Protein AF-A0A804JVA8-F1 (afdb_monomer_lite)

Radius of gyration: 33.49 Å; chains: 1; bounding box: 81×90×78 Å

InterPro domains:
  IPR008540 BES1/BZR1 plant transcription factor, N-terminal [PF05687] (72-141)
  IPR033264 BZR family [PTHR31506] (71-141)

Foldseek 3Di:
DDDDDDDDDPDPPDDPDDPPDPDDPPVVVVVVVVVVVVVVVVVVQPPPDLQRPDQFWDWDWDQDPVRDIDIDTHRDDPVVNVVSVVVVVVVVVVLVVVQVCCVVPVPFPAPPPDDSVRSVQSVCVVVQWHADPVGDIDGNDPPPDD

Structure (mmCIF, N/CA/C/O backbone):
data_AF-A0A804JVA8-F1
#
_entry.id   AF-A0A804JVA8-F1
#
loop_
_atom_site.group_PDB
_atom_site.id
_atom_site.type_symbol
_atom_site.label_atom_id
_atom_site.label_alt_id
_atom_site.label_comp_id
_atom_site.label_asym_id
_atom_site.label_entity_id
_atom_site.label_seq_id
_atom_site.pdbx_PDB_ins_code
_atom_site.Cartn_x
_atom_site.Cartn_y
_atom_site.Cartn_z
_atom_site.occupancy
_atom_site.B_iso_or_equiv
_atom_site.auth_seq_id
_atom_site.auth_comp_id
_atom_site.auth_asym_id
_atom_site.auth_atom_id
_atom_site.pdbx_PDB_model_num
ATOM 1 N N . MET A 1 1 ? 40.505 -78.220 45.699 1.00 37.50 1 MET A N 1
ATOM 2 C CA . MET A 1 1 ? 41.883 -77.873 45.295 1.00 37.50 1 MET A CA 1
ATOM 3 C C . MET A 1 1 ? 41.846 -77.535 43.813 1.00 37.50 1 MET A C 1
ATOM 5 O O . MET A 1 1 ? 41.301 -78.344 43.084 1.00 37.50 1 MET A O 1
ATOM 9 N N . LEU A 1 2 ? 42.292 -76.316 43.469 1.00 45.19 2 LEU A N 1
ATOM 10 C CA . LEU A 1 2 ? 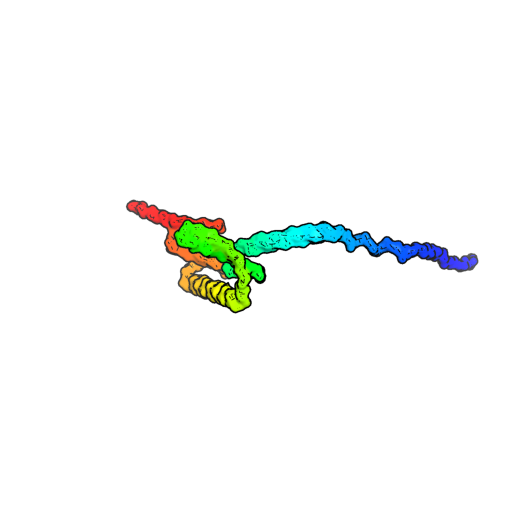42.931 -75.823 42.227 1.00 45.19 2 LEU A CA 1
ATOM 11 C C . LEU A 1 2 ? 42.554 -76.541 40.902 1.00 45.19 2 LEU A C 1
ATOM 13 O O . LEU A 1 2 ? 42.670 -77.752 40.805 1.00 45.19 2 LEU A O 1
ATOM 17 N N . LEU A 1 3 ? 42.149 -75.881 39.813 1.00 43.91 3 LEU A N 1
ATOM 18 C CA . LEU A 1 3 ? 42.927 -74.958 38.961 1.00 43.91 3 LEU A CA 1
ATOM 19 C C . LEU A 1 3 ? 41.949 -74.404 37.889 1.00 43.91 3 LEU A C 1
ATOM 21 O O . LEU A 1 3 ? 41.201 -75.171 37.296 1.00 43.91 3 LEU A O 1
ATOM 25 N N . SER A 1 4 ? 41.741 -73.093 37.742 1.00 45.62 4 SER A N 1
ATOM 26 C CA . SER A 1 4 ? 42.399 -72.210 36.755 1.00 45.62 4 SER A CA 1
ATOM 27 C C . SER A 1 4 ? 42.534 -72.762 35.322 1.00 45.62 4 SER A C 1
ATOM 29 O O . SER A 1 4 ? 43.405 -73.597 35.095 1.00 45.62 4 SER A O 1
ATOM 31 N N . CYS A 1 5 ? 41.777 -72.216 34.355 1.00 50.19 5 CYS A N 1
ATOM 32 C CA . CYS A 1 5 ? 42.255 -71.759 33.026 1.00 50.19 5 CYS A CA 1
ATOM 33 C C . CYS A 1 5 ? 41.097 -71.310 32.099 1.00 50.19 5 CYS A C 1
ATOM 35 O O . CYS A 1 5 ? 39.943 -71.606 32.401 1.00 50.19 5 CYS A O 1
ATOM 37 N N . PRO A 1 6 ? 41.363 -70.516 31.039 1.00 51.22 6 PRO A N 1
ATOM 38 C CA . PRO A 1 6 ? 40.629 -69.286 30.770 1.00 51.22 6 PRO A CA 1
ATOM 39 C C . PRO A 1 6 ? 39.804 -69.295 29.474 1.00 51.22 6 PRO A C 1
ATOM 41 O O . PRO A 1 6 ? 39.889 -70.181 28.629 1.00 51.22 6 PRO A O 1
ATOM 44 N N . GLN A 1 7 ? 39.017 -68.226 29.347 1.00 54.44 7 GLN A N 1
ATOM 45 C CA . GLN A 1 7 ? 38.284 -67.779 28.167 1.00 54.44 7 GLN A CA 1
ATOM 46 C C . GLN A 1 7 ? 39.089 -67.915 26.865 1.00 54.44 7 GLN A C 1
ATOM 48 O O . GLN A 1 7 ? 40.147 -67.311 26.719 1.00 54.44 7 GLN A O 1
ATOM 53 N N . PHE A 1 8 ? 38.507 -68.584 25.872 1.00 42.38 8 PHE A N 1
ATOM 54 C CA . PHE A 1 8 ? 38.792 -68.330 24.461 1.00 42.38 8 PHE A CA 1
ATOM 55 C C . PHE A 1 8 ? 37.463 -68.305 23.705 1.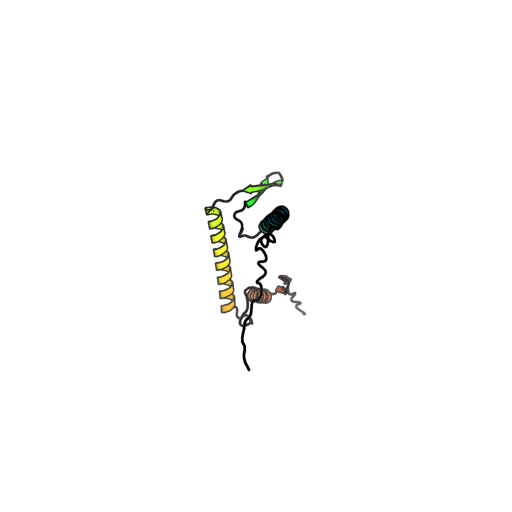00 42.38 8 PHE A C 1
ATOM 57 O O . PHE A 1 8 ? 36.989 -69.302 23.166 1.00 42.38 8 PHE A O 1
ATOM 64 N N . HIS A 1 9 ? 36.817 -67.138 23.715 1.00 43.88 9 HIS A N 1
ATOM 65 C CA . HIS A 1 9 ? 35.716 -66.865 22.803 1.00 43.88 9 HIS A CA 1
ATOM 66 C C . HIS A 1 9 ? 36.326 -66.722 21.406 1.00 43.88 9 HIS A C 1
ATOM 68 O O . HIS A 1 9 ? 37.027 -65.751 21.117 1.00 43.88 9 HIS A O 1
ATOM 74 N N . VAL A 1 10 ? 36.100 -67.716 20.549 1.00 47.56 10 VAL A N 1
ATOM 75 C CA . VAL A 1 10 ? 36.457 -67.641 19.133 1.00 47.56 10 VAL A CA 1
ATOM 76 C C . VAL A 1 10 ? 35.661 -66.489 18.523 1.00 47.56 10 VAL A C 1
ATOM 78 O O . VAL A 1 10 ? 34.447 -66.565 18.343 1.00 47.56 10 VAL A O 1
ATOM 81 N N . SER A 1 11 ? 36.365 -65.389 18.270 1.00 44.53 11 SER A N 1
ATOM 82 C CA . SER A 1 11 ? 35.872 -64.224 17.550 1.00 44.53 11 SER A CA 1
ATOM 83 C C . SER A 1 11 ? 35.587 -64.640 16.109 1.00 44.53 11 SER A C 1
ATOM 85 O O . SER A 1 11 ? 36.507 -64.887 15.326 1.00 44.53 11 SER A O 1
ATOM 87 N N . GLN A 1 12 ? 34.304 -64.764 15.759 1.00 51.69 12 GLN A N 1
ATOM 88 C CA . GLN A 1 12 ? 33.894 -64.837 14.363 1.00 51.69 12 GLN A CA 1
ATOM 89 C C . GLN A 1 12 ? 34.306 -63.523 13.692 1.00 51.69 12 GLN A C 1
ATOM 91 O O . GLN A 1 12 ? 33.675 -62.486 13.885 1.00 51.69 12 GLN A O 1
ATOM 96 N N . ARG A 1 13 ? 35.364 -63.567 12.875 1.00 50.84 13 ARG A N 1
ATOM 97 C CA . ARG A 1 13 ? 35.594 -62.563 11.835 1.00 50.84 13 ARG A CA 1
ATOM 98 C C . ARG A 1 13 ? 34.448 -62.667 10.833 1.00 50.84 13 ARG A C 1
ATOM 100 O O . ARG A 1 13 ? 34.546 -63.395 9.851 1.00 50.84 13 ARG A O 1
ATOM 107 N N . GLN A 1 14 ? 33.362 -61.947 11.082 1.00 51.31 14 GLN A N 1
ATOM 108 C CA . GLN A 1 14 ? 32.438 -61.597 10.016 1.00 51.31 14 GLN A CA 1
ATOM 109 C C . GLN A 1 14 ? 33.098 -60.489 9.197 1.00 51.31 14 GLN A C 1
ATOM 111 O O . GLN A 1 14 ? 33.485 -59.437 9.704 1.00 51.31 14 GLN A O 1
ATOM 116 N N . SER A 1 15 ? 33.316 -60.799 7.928 1.00 54.50 15 SER A N 1
ATOM 117 C CA . SER A 1 15 ? 33.805 -59.903 6.893 1.00 54.50 15 SER A CA 1
ATOM 118 C C . SER A 1 15 ? 32.997 -58.602 6.862 1.00 54.50 15 SER A C 1
ATOM 120 O O . SER A 1 15 ? 31.814 -58.609 6.531 1.00 54.50 15 SER A O 1
ATOM 122 N N . LEU A 1 16 ? 33.648 -57.479 7.167 1.00 52.72 16 LEU A N 1
ATOM 123 C CA . LEU A 1 16 ? 33.145 -56.140 6.866 1.00 52.72 16 LEU A CA 1
ATOM 124 C C . LEU A 1 16 ? 33.296 -55.879 5.365 1.00 52.72 16 LEU A C 1
ATOM 126 O O . LEU A 1 16 ? 34.264 -55.272 4.913 1.00 52.72 16 LEU A O 1
ATOM 130 N N . SER A 1 17 ? 32.334 -56.333 4.578 1.00 54.25 17 SER A N 1
ATOM 131 C CA . SER A 1 17 ? 32.092 -55.780 3.253 1.00 54.25 17 SER A CA 1
ATOM 132 C C . SER A 1 17 ? 30.590 -55.802 2.991 1.00 54.25 17 SER A C 1
ATOM 134 O O . SER A 1 17 ? 29.926 -56.803 3.228 1.00 54.25 17 SER A O 1
ATOM 136 N N . SER A 1 18 ? 30.067 -54.676 2.499 1.00 52.38 18 SER A N 1
ATOM 137 C CA . SER A 1 18 ? 28.676 -54.483 2.050 1.00 52.38 18 SER A CA 1
ATOM 138 C C . SER A 1 18 ? 27.663 -53.936 3.072 1.00 52.38 18 SER A C 1
ATOM 140 O O . SER A 1 18 ? 26.551 -54.434 3.211 1.00 52.38 18 SER A O 1
ATOM 142 N N . LEU A 1 19 ? 27.993 -52.822 3.732 1.00 51.47 19 LEU A N 1
ATOM 143 C CA . LEU A 1 19 ? 26.979 -51.900 4.272 1.00 51.47 19 LEU A CA 1
ATOM 144 C C . LEU A 1 19 ? 27.238 -50.471 3.780 1.00 51.47 19 LEU A C 1
ATOM 146 O O . LEU A 1 19 ? 27.439 -49.550 4.558 1.00 51.47 19 LEU A O 1
ATOM 150 N N . HIS A 1 20 ? 27.247 -50.283 2.462 1.00 45.88 20 HIS A N 1
ATOM 151 C CA . HIS A 1 20 ? 27.157 -48.957 1.850 1.00 45.88 20 HIS A CA 1
ATOM 152 C C . HIS A 1 20 ? 26.402 -49.050 0.525 1.00 45.88 20 HIS A C 1
ATOM 154 O O . HIS A 1 20 ? 27.002 -48.913 -0.532 1.00 45.88 20 HIS A O 1
ATOM 160 N N . ASP A 1 21 ? 25.086 -49.283 0.560 1.00 49.16 21 ASP A N 1
ATOM 161 C CA . ASP A 1 21 ? 24.261 -48.970 -0.618 1.00 49.16 21 ASP A CA 1
ATOM 162 C C . ASP A 1 21 ? 22.769 -48.749 -0.304 1.00 49.16 21 ASP A C 1
ATOM 164 O O . ASP A 1 21 ? 21.871 -49.243 -0.975 1.00 49.16 21 ASP A O 1
ATOM 168 N N . THR A 1 22 ? 22.466 -47.958 0.729 1.00 52.19 22 THR A N 1
ATOM 169 C CA . THR A 1 22 ? 21.091 -47.489 1.017 1.00 52.19 22 THR A CA 1
ATOM 170 C C . THR A 1 22 ? 20.885 -46.002 0.736 1.00 52.19 22 THR A C 1
ATOM 172 O O . THR A 1 22 ? 19.978 -45.376 1.279 1.00 52.19 22 THR A O 1
ATOM 175 N N . GLN A 1 23 ? 21.689 -45.405 -0.148 1.00 54.53 23 GLN A N 1
ATOM 176 C CA . GLN A 1 23 ? 21.526 -43.997 -0.529 1.00 54.53 23 GLN A CA 1
ATOM 177 C C . GLN A 1 23 ? 21.732 -43.754 -2.023 1.00 54.53 23 GLN A C 1
ATOM 179 O O . GLN A 1 23 ? 22.570 -42.961 -2.442 1.00 54.53 23 GLN A O 1
ATOM 184 N N . ARG A 1 24 ? 20.902 -44.369 -2.864 1.00 50.88 24 ARG A N 1
ATOM 185 C CA . ARG A 1 24 ? 20.638 -43.824 -4.201 1.00 50.88 24 ARG A CA 1
ATOM 186 C C . ARG A 1 24 ? 19.139 -43.807 -4.435 1.00 50.88 24 ARG A C 1
ATOM 188 O O . ARG A 1 24 ? 18.581 -44.734 -5.012 1.00 50.88 24 ARG A O 1
ATOM 195 N N . ARG A 1 25 ? 18.469 -42.717 -4.023 1.00 52.34 25 ARG A N 1
ATOM 196 C CA . ARG A 1 25 ? 17.187 -42.365 -4.658 1.00 52.34 25 ARG A CA 1
ATOM 197 C C . ARG A 1 25 ? 17.427 -42.431 -6.171 1.00 52.34 25 ARG A C 1
ATOM 199 O O . ARG A 1 25 ? 18.433 -41.873 -6.622 1.00 52.34 25 ARG A O 1
ATOM 206 N N . PRO A 1 26 ? 16.573 -43.108 -6.959 1.00 52.81 26 PRO A N 1
ATOM 207 C CA . PRO A 1 26 ? 16.799 -43.209 -8.390 1.00 52.81 26 PRO A CA 1
ATOM 208 C C . PRO A 1 26 ? 16.894 -41.786 -8.932 1.00 52.81 26 PRO A C 1
ATOM 210 O O . PRO A 1 26 ? 15.988 -40.983 -8.704 1.00 52.81 26 PRO A O 1
ATOM 213 N N . ARG A 1 27 ? 18.001 -41.455 -9.614 1.00 59.12 27 ARG A N 1
ATOM 214 C CA . ARG A 1 27 ? 18.278 -40.097 -10.127 1.00 59.12 27 ARG A CA 1
ATOM 215 C C . ARG A 1 27 ? 17.064 -39.505 -10.851 1.00 59.12 27 ARG A C 1
ATOM 217 O O . ARG A 1 27 ? 16.790 -38.319 -10.751 1.00 59.12 27 ARG A O 1
ATOM 224 N N . ARG A 1 28 ? 16.271 -40.362 -11.500 1.00 57.91 28 ARG A N 1
ATOM 225 C CA . ARG A 1 28 ? 15.010 -40.019 -12.164 1.00 57.91 28 ARG A CA 1
ATOM 226 C C . ARG A 1 28 ? 13.956 -39.408 -11.227 1.00 57.91 28 ARG A C 1
ATOM 228 O O . ARG A 1 28 ? 13.335 -38.426 -11.607 1.00 57.91 28 ARG A O 1
ATOM 235 N N . ALA A 1 29 ? 13.774 -39.935 -10.017 1.00 63.53 29 ALA A N 1
ATOM 236 C CA . ALA A 1 29 ? 12.840 -39.380 -9.036 1.00 63.53 29 ALA A CA 1
ATOM 237 C C . ALA A 1 29 ? 13.330 -38.037 -8.471 1.00 63.53 29 ALA A C 1
ATOM 239 O O . ALA A 1 29 ? 12.523 -37.144 -8.244 1.00 63.53 29 ALA A O 1
ATOM 240 N N . GLN A 1 30 ? 14.647 -37.862 -8.305 1.00 62.38 30 GLN A N 1
ATOM 241 C CA . GLN A 1 30 ? 15.222 -36.570 -7.908 1.00 62.38 30 GLN A CA 1
ATOM 242 C C . GLN A 1 30 ? 15.033 -35.508 -8.998 1.00 62.38 30 GLN A C 1
ATOM 244 O O . GLN A 1 30 ? 14.578 -34.413 -8.691 1.00 62.38 30 GLN A O 1
ATOM 249 N N . VAL A 1 31 ? 15.272 -35.857 -10.267 1.00 70.00 31 VAL A N 1
ATOM 250 C CA . VAL A 1 31 ? 15.070 -34.957 -11.418 1.00 70.00 31 VAL A CA 1
ATOM 251 C C . VAL A 1 31 ? 13.598 -34.575 -11.594 1.00 70.00 31 VAL A C 1
ATOM 253 O O . VAL A 1 31 ? 13.293 -33.438 -11.942 1.00 70.00 31 VAL A O 1
ATOM 256 N N . VAL A 1 32 ? 12.665 -35.504 -11.359 1.00 74.88 32 VAL A N 1
ATOM 257 C CA . VAL A 1 32 ? 11.221 -35.210 -11.409 1.00 74.88 32 VAL A CA 1
ATOM 258 C C . VAL A 1 32 ? 10.823 -34.248 -10.292 1.00 74.88 32 VAL A C 1
ATOM 260 O O . VAL A 1 32 ? 10.073 -33.307 -10.542 1.00 74.88 32 VAL A O 1
ATOM 263 N N . GLU A 1 33 ? 11.358 -34.434 -9.088 1.00 74.94 33 GLU A N 1
ATOM 264 C CA . GLU A 1 33 ? 11.030 -33.574 -7.952 1.00 74.94 33 GLU A CA 1
ATOM 265 C C . GLU A 1 33 ? 11.692 -32.194 -8.051 1.00 74.94 33 GLU A C 1
ATOM 267 O O . GLU A 1 33 ? 11.070 -31.186 -7.722 1.00 74.94 33 GLU A O 1
ATOM 272 N N . GLU A 1 34 ? 12.907 -32.111 -8.599 1.00 74.38 34 GLU A N 1
ATOM 273 C CA . GLU A 1 34 ? 13.523 -30.842 -8.999 1.00 74.38 34 GLU A CA 1
ATOM 274 C C . GLU A 1 34 ? 12.707 -30.130 -10.075 1.00 74.38 34 GLU A C 1
ATOM 276 O O . GLU A 1 34 ? 12.451 -28.935 -9.945 1.00 74.38 34 GLU A O 1
ATOM 281 N N . LYS A 1 35 ? 12.235 -30.847 -11.103 1.00 74.19 35 LYS A N 1
ATOM 282 C CA . LYS A 1 35 ? 11.367 -30.267 -12.137 1.00 74.19 35 LYS A CA 1
ATOM 283 C C . LYS A 1 35 ? 10.071 -29.720 -11.551 1.00 74.19 35 LYS A C 1
ATOM 285 O O . LYS A 1 35 ? 9.712 -28.597 -11.886 1.00 74.19 35 LYS A O 1
ATOM 290 N N . LYS A 1 36 ? 9.412 -30.457 -10.650 1.00 76.94 36 LYS A N 1
ATOM 291 C CA . LYS A 1 36 ? 8.203 -29.983 -9.959 1.00 76.94 36 LYS A CA 1
ATOM 292 C C . LYS A 1 36 ? 8.479 -28.754 -9.101 1.00 76.94 36 LYS A C 1
ATOM 294 O O . LYS A 1 36 ? 7.740 -27.784 -9.201 1.00 76.94 36 LYS A O 1
ATOM 299 N N . ARG A 1 37 ? 9.572 -28.743 -8.330 1.00 76.31 37 ARG A N 1
ATOM 300 C CA . ARG A 1 37 ? 9.999 -27.566 -7.549 1.00 76.31 37 ARG A CA 1
ATOM 301 C C . ARG A 1 37 ? 10.274 -26.360 -8.442 1.00 76.31 37 ARG A C 1
ATOM 303 O O . ARG A 1 37 ? 9.916 -25.242 -8.089 1.00 76.31 37 ARG A O 1
ATOM 310 N N . MET A 1 38 ? 10.884 -26.576 -9.604 1.00 67.56 38 MET A N 1
ATOM 311 C CA . MET A 1 38 ? 11.200 -25.524 -10.569 1.00 67.56 38 MET A CA 1
ATOM 312 C C . MET A 1 38 ? 9.938 -24.997 -11.273 1.00 67.56 38 MET A C 1
ATOM 314 O O . MET A 1 38 ? 9.792 -23.790 -11.470 1.00 67.56 38 MET A O 1
ATOM 318 N N . GLU A 1 39 ? 8.992 -25.879 -11.597 1.00 73.25 39 GLU A N 1
ATOM 319 C CA . GLU A 1 39 ? 7.679 -25.537 -12.151 1.00 73.25 39 GLU A CA 1
ATOM 320 C C . GLU A 1 39 ? 6.809 -24.787 -11.132 1.00 73.25 39 GLU A C 1
ATOM 322 O O . GLU A 1 39 ? 6.222 -23.751 -11.448 1.00 73.25 39 GLU A O 1
ATOM 327 N N . GLU A 1 40 ? 6.782 -25.243 -9.882 1.00 69.06 40 GLU A N 1
ATOM 328 C CA . GLU A 1 40 ? 6.086 -24.590 -8.776 1.00 69.06 40 GLU A CA 1
ATOM 329 C C . GLU A 1 40 ? 6.710 -23.227 -8.445 1.00 69.06 40 GLU A C 1
ATOM 331 O O . GLU A 1 40 ? 5.989 -22.237 -8.318 1.00 69.06 40 GLU A O 1
ATOM 336 N N . ALA A 1 41 ? 8.042 -23.117 -8.438 1.00 62.72 41 ALA A N 1
ATOM 337 C CA . ALA A 1 41 ? 8.746 -21.842 -8.312 1.00 62.72 41 ALA A CA 1
ATOM 338 C C . ALA A 1 41 ? 8.399 -20.875 -9.458 1.00 62.72 41 ALA A C 1
ATOM 340 O O . ALA A 1 41 ? 8.181 -19.685 -9.216 1.00 62.72 41 ALA A O 1
ATOM 341 N N . MET A 1 42 ? 8.269 -21.369 -10.697 1.00 62.00 42 MET A N 1
ATOM 342 C CA . MET A 1 42 ? 7.791 -20.566 -11.830 1.00 62.00 42 MET A CA 1
ATOM 343 C C . MET A 1 42 ? 6.322 -20.137 -11.678 1.00 62.00 42 MET A C 1
ATOM 345 O O . MET A 1 42 ? 5.973 -19.017 -12.061 1.00 62.00 42 MET A O 1
ATOM 349 N N . ARG A 1 43 ? 5.453 -20.971 -11.091 1.00 61.12 43 ARG A N 1
ATOM 350 C CA . ARG A 1 43 ? 4.060 -20.597 -10.769 1.00 61.12 43 ARG A CA 1
ATOM 351 C C . ARG A 1 43 ? 4.000 -19.549 -9.656 1.00 61.12 43 ARG A C 1
ATOM 353 O O . ARG A 1 43 ? 3.247 -18.586 -9.781 1.00 61.12 43 ARG A O 1
ATOM 360 N N . VAL A 1 44 ? 4.827 -19.667 -8.618 1.00 57.12 44 VAL A N 1
ATOM 361 C CA . VAL A 1 44 ? 4.939 -18.672 -7.535 1.00 57.12 44 VAL A CA 1
ATOM 362 C C . VAL A 1 44 ? 5.511 -17.346 -8.054 1.00 57.12 44 VAL A C 1
ATOM 364 O O . VAL A 1 44 ? 5.028 -16.283 -7.669 1.00 57.12 44 VAL A O 1
ATOM 367 N N . ALA A 1 45 ? 6.457 -17.380 -8.998 1.00 55.19 45 ALA A N 1
ATOM 368 C CA . ALA A 1 45 ? 7.010 -16.190 -9.653 1.00 55.19 45 ALA A CA 1
ATOM 369 C C . ALA A 1 45 ? 5.991 -15.417 -10.517 1.00 55.19 45 ALA A C 1
ATOM 371 O O . ALA A 1 45 ? 6.182 -14.225 -10.764 1.00 55.19 45 ALA A O 1
ATOM 372 N N . LYS A 1 46 ? 4.890 -16.054 -10.946 1.00 55.44 46 LYS A N 1
ATOM 373 C CA . LYS A 1 46 ? 3.764 -15.379 -11.619 1.00 55.44 46 LYS A CA 1
ATOM 374 C C . LYS A 1 46 ? 2.905 -14.528 -10.672 1.00 55.44 46 LYS A C 1
ATOM 376 O O . LYS A 1 46 ? 2.012 -13.835 -11.160 1.00 55.44 46 LYS A O 1
ATOM 381 N N . LYS A 1 47 ? 3.148 -14.525 -9.350 1.00 50.47 47 LYS A N 1
ATOM 382 C CA . LYS A 1 47 ? 2.427 -13.641 -8.419 1.00 50.47 47 LYS A CA 1
ATOM 383 C C . LYS A 1 47 ? 2.742 -12.174 -8.731 1.00 50.47 47 LYS A C 1
ATOM 385 O O . LYS A 1 47 ? 3.877 -11.712 -8.634 1.00 50.47 47 LYS A O 1
ATOM 390 N N . SER A 1 48 ? 1.700 -11.440 -9.103 1.00 47.94 48 SER A N 1
ATOM 391 C CA . SER A 1 48 ? 1.677 -10.007 -9.388 1.00 47.94 48 SER A CA 1
ATOM 392 C C . SER A 1 48 ? 1.887 -9.181 -8.114 1.00 47.94 48 SER A C 1
ATOM 394 O O . SER A 1 48 ? 0.962 -8.570 -7.590 1.00 47.94 48 SER A O 1
ATOM 396 N N . GLY A 1 49 ? 3.115 -9.184 -7.599 1.00 53.38 49 GLY A N 1
ATOM 397 C CA . GLY A 1 49 ? 3.586 -8.268 -6.566 1.00 53.38 49 GLY A CA 1
ATOM 398 C C . GLY A 1 49 ? 4.433 -7.146 -7.169 1.00 53.38 49 GLY A C 1
ATOM 399 O O . GLY A 1 49 ? 5.128 -7.342 -8.168 1.00 53.38 49 GLY A O 1
ATOM 400 N N . CYS A 1 50 ? 4.414 -5.961 -6.554 1.00 55.00 50 CYS A N 1
ATOM 401 C CA . CYS A 1 50 ? 5.306 -4.853 -6.924 1.00 55.00 50 CYS A CA 1
ATOM 402 C C . CYS A 1 50 ? 6.79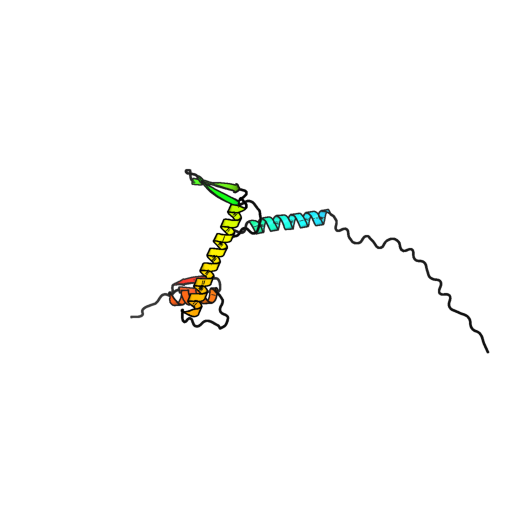8 -5.210 -6.763 1.00 55.00 50 CYS A C 1
ATOM 404 O O . CYS A 1 50 ? 7.641 -4.660 -7.472 1.00 55.00 50 CYS A O 1
ATOM 406 N N . ILE A 1 51 ? 7.114 -6.179 -5.897 1.00 56.50 51 ILE A N 1
ATOM 407 C CA . ILE A 1 51 ? 8.441 -6.779 -5.750 1.00 56.50 51 ILE A CA 1
ATOM 408 C C . ILE A 1 51 ? 8.428 -8.135 -6.445 1.00 56.50 51 ILE A C 1
ATOM 410 O O . I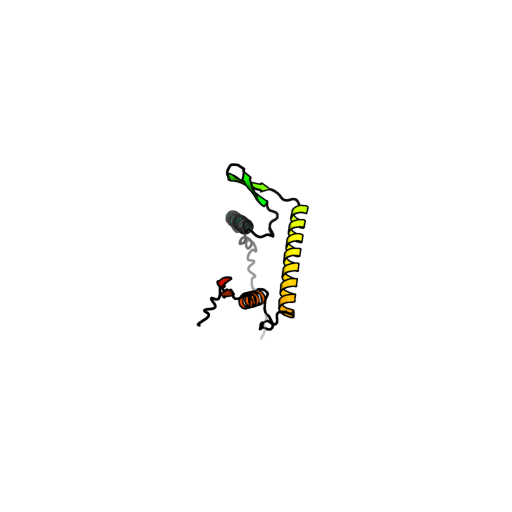LE A 1 51 ? 7.793 -9.074 -5.966 1.00 56.50 51 ILE A O 1
ATOM 414 N N . LYS A 1 52 ? 9.163 -8.260 -7.549 1.00 61.66 52 LYS A N 1
ATOM 415 C CA . LYS A 1 52 ? 9.481 -9.580 -8.100 1.00 61.66 52 LYS A CA 1
ATOM 416 C C . LYS A 1 52 ? 10.683 -10.112 -7.331 1.00 61.66 52 LYS A C 1
ATOM 418 O O . LYS A 1 52 ? 11.776 -9.571 -7.466 1.00 61.66 52 LYS A O 1
ATOM 423 N N . THR A 1 53 ? 10.457 -11.111 -6.484 1.00 54.41 53 THR A N 1
ATOM 424 C CA . THR A 1 53 ? 11.502 -11.776 -5.685 1.00 54.41 53 THR A CA 1
ATOM 425 C C . THR A 1 53 ? 12.477 -12.551 -6.563 1.00 54.41 53 THR A C 1
ATOM 427 O O . THR A 1 53 ? 13.640 -12.714 -6.213 1.00 54.41 53 THR A O 1
ATOM 430 N N . THR A 1 54 ? 12.023 -12.985 -7.736 1.00 58.12 54 THR A N 1
ATOM 431 C CA . THR A 1 54 ? 12.836 -13.693 -8.713 1.00 58.12 54 THR A CA 1
ATOM 432 C C . THR A 1 54 ? 13.547 -12.733 -9.663 1.00 58.12 54 THR A C 1
ATOM 434 O O . THR A 1 54 ? 12.977 -11.797 -10.239 1.00 58.12 54 THR A O 1
ATOM 437 N N . THR A 1 55 ? 14.814 -13.041 -9.930 1.00 66.69 55 THR A N 1
ATOM 438 C CA . THR A 1 55 ? 15.648 -12.457 -10.992 1.00 66.69 55 THR A CA 1
ATOM 439 C C . THR A 1 55 ? 15.130 -12.776 -12.403 1.00 66.69 55 THR A C 1
ATOM 441 O O . THR A 1 55 ? 15.846 -12.599 -13.378 1.00 66.69 55 THR A O 1
ATOM 444 N N . GLY A 1 56 ? 13.882 -13.227 -12.536 1.00 73.50 56 GLY A N 1
ATOM 445 C CA . GLY A 1 56 ? 13.261 -13.606 -13.794 1.00 73.50 56 GLY A CA 1
ATOM 446 C C . GLY A 1 56 ? 12.851 -12.413 -14.661 1.00 73.50 56 GLY A C 1
ATOM 447 O O . GLY A 1 56 ? 12.941 -11.248 -14.232 1.00 73.50 56 GLY A O 1
ATOM 448 N N . PRO A 1 57 ? 12.392 -12.702 -15.887 1.00 80.12 57 PRO A N 1
ATOM 449 C CA . PRO A 1 57 ? 11.946 -11.692 -16.825 1.00 80.12 57 PRO A CA 1
ATOM 450 C C . PRO A 1 57 ? 10.659 -11.015 -16.340 1.00 80.12 57 PRO A C 1
ATOM 452 O O . PRO A 1 57 ? 9.838 -11.572 -15.609 1.00 80.12 57 PRO A O 1
ATOM 455 N N . TRP A 1 58 ? 10.477 -9.758 -16.729 1.00 80.62 58 TRP A N 1
ATOM 456 C CA . TRP A 1 58 ? 9.243 -9.027 -16.524 1.00 80.62 58 TRP A CA 1
ATOM 457 C C . TRP A 1 58 ? 8.321 -9.172 -17.724 1.00 80.62 58 TRP A C 1
ATOM 459 O O . TRP A 1 58 ? 8.642 -8.702 -18.812 1.00 80.62 58 TRP A O 1
ATOM 469 N N . THR A 1 59 ? 7.129 -9.707 -17.481 1.00 82.62 59 THR A N 1
ATOM 470 C CA . THR A 1 59 ? 6.028 -9.652 -18.438 1.00 82.62 59 THR A CA 1
ATOM 471 C C . THR A 1 59 ? 5.534 -8.218 -18.592 1.00 82.62 59 THR A C 1
ATOM 473 O O . THR A 1 59 ? 5.128 -7.574 -17.622 1.00 82.62 59 THR A O 1
ATOM 476 N N . VAL A 1 60 ? 5.581 -7.711 -19.818 1.00 83.00 60 VAL A N 1
ATOM 477 C CA . VAL A 1 60 ? 5.100 -6.387 -20.208 1.00 83.00 60 VAL A CA 1
ATOM 478 C C . VAL A 1 60 ? 3.939 -6.564 -21.171 1.00 83.00 60 VAL A C 1
ATOM 480 O O . VAL A 1 60 ? 4.045 -7.276 -22.167 1.00 83.00 60 VAL A O 1
ATOM 483 N N . ARG A 1 61 ? 2.828 -5.889 -20.881 1.00 85.62 61 ARG A N 1
ATOM 484 C CA . ARG A 1 61 ? 1.651 -5.839 -21.751 1.00 85.62 61 ARG A CA 1
ATOM 485 C C . ARG A 1 61 ? 1.605 -4.469 -22.411 1.00 85.62 61 ARG A C 1
ATOM 487 O O . ARG A 1 61 ? 1.596 -3.451 -21.723 1.00 85.62 61 ARG A O 1
ATOM 494 N N . ARG A 1 62 ? 1.604 -4.435 -23.741 1.00 83.38 62 ARG A N 1
ATOM 495 C CA . ARG A 1 62 ? 1.445 -3.208 -24.533 1.00 83.38 62 ARG A CA 1
ATOM 496 C C . ARG A 1 62 ? 0.162 -3.331 -25.343 1.00 83.38 62 ARG A C 1
ATOM 498 O O . ARG A 1 62 ? 0.000 -4.287 -26.100 1.00 83.38 62 ARG A O 1
ATOM 505 N N . ARG A 1 63 ? -0.749 -2.374 -25.184 1.00 86.81 63 ARG A N 1
ATOM 506 C CA . ARG A 1 63 ? -1.957 -2.280 -26.009 1.00 86.81 63 ARG A CA 1
ATOM 507 C C . ARG A 1 63 ? -1.616 -1.526 -27.293 1.00 86.81 63 ARG A C 1
ATOM 509 O O . ARG A 1 63 ? -1.039 -0.443 -27.217 1.00 86.81 63 ARG A O 1
ATOM 516 N N . ARG A 1 64 ? -1.911 -2.115 -28.453 1.00 83.88 64 ARG A N 1
ATOM 517 C CA . ARG A 1 64 ? -1.779 -1.447 -29.757 1.00 83.88 64 ARG A CA 1
ATOM 518 C C . ARG A 1 64 ? -3.001 -0.574 -30.045 1.00 83.88 64 ARG A C 1
ATOM 520 O O . ARG A 1 64 ? -4.023 -0.696 -29.371 1.00 83.88 64 ARG A O 1
ATOM 527 N N . ARG A 1 65 ? -2.876 0.290 -31.057 1.00 84.88 65 ARG A N 1
ATOM 528 C CA . ARG A 1 65 ? -3.954 1.168 -31.540 1.00 84.88 65 ARG A CA 1
ATOM 529 C C . ARG A 1 65 ? -5.195 0.368 -31.957 1.00 84.88 65 ARG A C 1
ATOM 531 O O . ARG A 1 65 ? -6.298 0.765 -31.618 1.00 84.88 65 ARG A O 1
ATOM 538 N N . ASP A 1 66 ? -4.989 -0.815 -32.531 1.00 85.62 66 ASP A N 1
ATOM 539 C CA . ASP A 1 66 ? -6.046 -1.727 -33.004 1.00 85.62 66 ASP A CA 1
ATOM 540 C C . ASP A 1 66 ? -6.728 -2.520 -31.867 1.00 85.62 66 ASP A C 1
ATOM 542 O O . ASP A 1 66 ? -7.411 -3.511 -32.097 1.00 85.62 66 ASP A O 1
ATOM 546 N N . GLY A 1 67 ? -6.481 -2.161 -30.602 1.00 85.81 67 GLY A N 1
ATOM 547 C CA . GLY A 1 67 ? -7.061 -2.824 -29.430 1.00 85.81 67 GLY A CA 1
ATOM 548 C C . GLY A 1 67 ? -6.374 -4.129 -29.013 1.00 85.81 67 GLY A C 1
ATOM 549 O O . GLY A 1 67 ? -6.492 -4.517 -27.848 1.00 85.81 67 GLY A O 1
ATOM 550 N N . VAL A 1 68 ? -5.588 -4.757 -29.894 1.00 89.31 68 VAL A N 1
ATOM 551 C CA . VAL A 1 68 ? -4.836 -5.990 -29.608 1.00 89.31 68 VAL A CA 1
ATOM 552 C C . VAL A 1 68 ? -3.762 -5.748 -28.539 1.00 89.31 68 VAL A C 1
ATOM 554 O O . VAL A 1 68 ? -2.910 -4.860 -28.660 1.00 89.31 68 VAL A O 1
ATOM 557 N N . VAL A 1 69 ? -3.773 -6.561 -27.479 1.00 88.88 69 VAL A N 1
ATOM 558 C CA . VAL A 1 69 ? -2.770 -6.522 -26.405 1.00 88.88 69 VAL A CA 1
ATOM 559 C C . VAL A 1 69 ? -1.658 -7.520 -26.712 1.00 88.88 69 VAL A C 1
ATOM 561 O O . VAL A 1 69 ? -1.882 -8.727 -26.687 1.00 88.88 69 VAL A O 1
ATOM 564 N N . LYS A 1 70 ? -0.439 -7.025 -26.953 1.00 88.25 70 LYS A N 1
ATOM 565 C CA . LYS A 1 70 ? 0.754 -7.869 -27.085 1.00 88.25 70 LYS A CA 1
ATOM 566 C C . LYS A 1 70 ? 1.432 -8.013 -25.725 1.00 88.25 70 LYS A C 1
ATOM 568 O O . LYS A 1 70 ? 1.758 -7.013 -25.078 1.00 88.25 70 LYS A O 1
ATOM 573 N N . THR A 1 71 ? 1.665 -9.255 -25.321 1.00 88.56 71 THR A N 1
ATOM 574 C CA . THR A 1 71 ? 2.417 -9.605 -24.113 1.00 88.56 71 THR A CA 1
ATOM 575 C C . THR A 1 71 ? 3.822 -10.045 -24.516 1.00 88.56 71 THR A C 1
ATOM 577 O O . THR A 1 71 ? 3.971 -10.869 -25.414 1.00 88.56 71 THR A O 1
ATOM 580 N N . SER A 1 72 ? 4.850 -9.475 -23.890 1.00 85.06 72 SER A N 1
ATOM 581 C CA . SER A 1 72 ? 6.256 -9.818 -24.130 1.00 85.06 72 SER A CA 1
ATOM 582 C C . SER A 1 72 ? 7.026 -9.888 -22.821 1.00 85.06 72 SER A C 1
ATOM 584 O O . SER A 1 72 ? 6.843 -9.023 -21.961 1.00 85.06 72 SER A O 1
ATOM 586 N N . ASP A 1 73 ? 7.942 -10.840 -22.711 1.00 85.69 73 ASP A N 1
ATOM 587 C CA . ASP A 1 73 ? 8.851 -10.945 -21.576 1.00 85.69 73 ASP A CA 1
ATOM 588 C C . ASP A 1 73 ? 10.147 -10.177 -21.856 1.00 85.69 73 ASP A C 1
ATOM 590 O O . ASP A 1 73 ? 10.748 -10.311 -22.922 1.00 85.69 73 ASP A O 1
ATOM 594 N N . ARG A 1 74 ? 10.570 -9.338 -20.903 1.00 84.62 74 ARG A N 1
ATOM 595 C CA . ARG A 1 74 ? 11.826 -8.575 -20.978 1.00 84.62 74 ARG A CA 1
ATOM 596 C C . ARG A 1 74 ? 12.712 -8.850 -19.779 1.00 84.62 74 ARG A C 1
ATOM 598 O O . ARG A 1 74 ? 12.210 -8.975 -18.668 1.00 84.62 74 ARG A O 1
ATOM 605 N N . TRP A 1 75 ? 14.023 -8.827 -19.959 1.00 84.19 75 TRP A N 1
ATOM 606 C CA . TRP A 1 75 ? 14.969 -8.907 -18.848 1.00 84.19 75 TRP A CA 1
ATOM 607 C C . TRP A 1 75 ? 15.264 -7.499 -18.307 1.00 84.19 75 TRP A C 1
ATOM 609 O O . TRP A 1 75 ? 15.785 -6.667 -19.047 1.00 84.19 75 TRP A O 1
ATOM 619 N N . PRO A 1 76 ? 14.888 -7.179 -17.055 1.00 84.62 76 PRO A N 1
ATOM 620 C CA . PRO A 1 76 ? 15.155 -5.873 -16.458 1.00 84.62 76 PRO A CA 1
ATOM 621 C C . PRO A 1 76 ? 16.624 -5.729 -16.087 1.00 84.62 76 PRO A C 1
ATOM 623 O O . PRO A 1 76 ? 17.233 -6.666 -15.562 1.00 84.62 76 PRO A O 1
ATOM 626 N N . THR A 1 77 ? 17.147 -4.521 -16.261 1.00 87.88 77 THR A N 1
ATOM 627 C CA . THR A 1 77 ? 18.506 -4.171 -15.838 1.00 87.88 77 THR A CA 1
ATOM 628 C C . THR A 1 77 ? 18.630 -4.133 -14.304 1.00 87.88 77 THR A C 1
ATOM 630 O O . THR A 1 77 ? 17.631 -3.917 -13.603 1.00 87.88 77 THR A O 1
ATOM 633 N N . PRO A 1 78 ? 19.846 -4.280 -13.740 1.00 86.38 78 PRO A N 1
ATOM 634 C CA . PRO A 1 78 ? 20.070 -4.144 -12.297 1.00 86.38 78 PRO A CA 1
ATOM 635 C C . PRO A 1 78 ? 19.587 -2.798 -11.735 1.00 86.38 78 PRO A C 1
ATOM 637 O O . PRO A 1 78 ? 18.943 -2.758 -10.687 1.00 86.38 78 PRO A O 1
ATOM 640 N N . ARG A 1 79 ? 19.803 -1.702 -12.476 1.00 89.81 79 ARG A N 1
ATOM 641 C CA . ARG A 1 79 ? 19.353 -0.354 -12.094 1.00 89.81 79 ARG A CA 1
ATOM 642 C C . ARG A 1 79 ? 17.829 -0.243 -12.019 1.00 89.81 79 ARG A C 1
ATOM 644 O O . ARG A 1 79 ? 17.304 0.363 -11.091 1.00 89.81 79 ARG A O 1
ATOM 651 N N . GLU A 1 80 ? 17.098 -0.8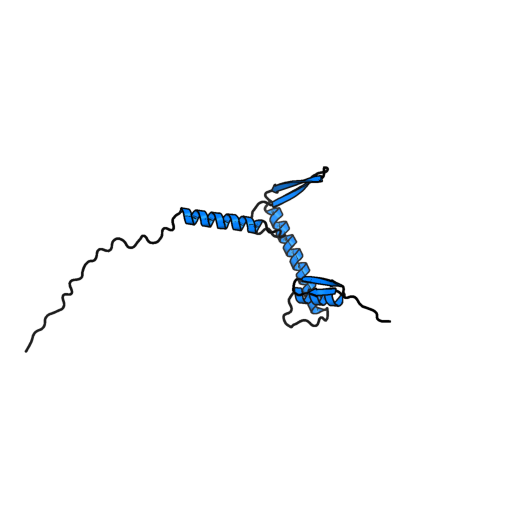39 -12.962 1.00 88.94 80 GLU A N 1
ATOM 652 C CA . GLU A 1 80 ? 15.627 -0.853 -12.927 1.00 88.94 80 GLU A CA 1
ATOM 653 C C . GLU A 1 80 ? 15.079 -1.634 -11.730 1.00 88.94 80 GLU A C 1
ATOM 655 O O . GLU A 1 80 ? 14.076 -1.233 -11.134 1.00 88.94 80 GLU A O 1
ATOM 660 N N . ARG A 1 81 ? 15.738 -2.738 -11.357 1.00 86.00 81 ARG A N 1
ATOM 661 C CA . ARG A 1 81 ? 15.375 -3.515 -10.164 1.00 86.00 81 ARG A CA 1
ATOM 662 C C . ARG A 1 81 ? 15.606 -2.708 -8.895 1.00 86.00 81 ARG A C 1
ATOM 664 O O . ARG A 1 81 ? 14.709 -2.653 -8.055 1.00 86.00 81 ARG A O 1
ATOM 671 N N . GLU A 1 82 ? 16.757 -2.048 -8.794 1.00 89.81 82 GLU A N 1
ATOM 672 C CA . GLU A 1 82 ? 17.083 -1.202 -7.648 1.00 89.81 82 GLU A CA 1
ATOM 673 C C . GLU A 1 82 ? 16.091 -0.044 -7.503 1.00 89.81 82 GLU A C 1
ATOM 675 O O . GLU A 1 82 ? 15.531 0.169 -6.431 1.00 89.81 82 GLU A O 1
ATOM 680 N N . ASN A 1 83 ? 15.760 0.633 -8.604 1.00 90.81 83 ASN A N 1
ATOM 681 C CA . ASN A 1 83 ? 14.763 1.701 -8.595 1.00 90.81 83 ASN A CA 1
ATOM 682 C C . ASN A 1 83 ? 13.385 1.211 -8.123 1.00 90.81 83 ASN A C 1
ATOM 684 O O . ASN A 1 83 ? 12.710 1.909 -7.365 1.00 90.81 83 ASN A O 1
ATOM 688 N N . ASN A 1 84 ? 12.954 0.011 -8.531 1.00 89.19 84 ASN A N 1
ATOM 689 C CA . ASN A 1 84 ? 11.693 -0.562 -8.055 1.00 89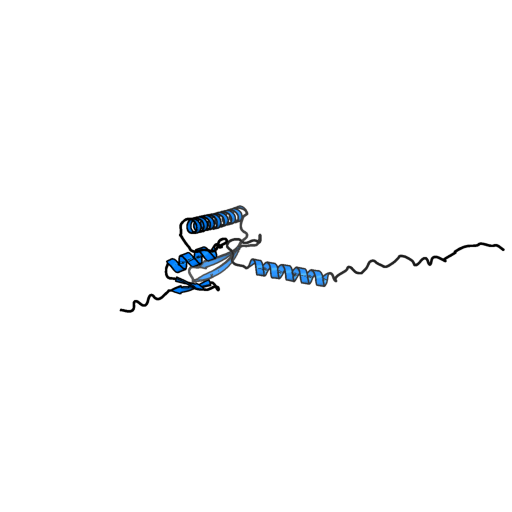.19 84 ASN A CA 1
ATOM 690 C C . ASN A 1 84 ? 11.762 -0.918 -6.557 1.00 89.19 84 ASN A C 1
ATOM 692 O O . ASN A 1 84 ? 10.832 -0.614 -5.809 1.00 89.19 84 ASN A O 1
ATOM 696 N N . ARG A 1 85 ? 12.889 -1.479 -6.094 1.00 87.12 85 ARG A N 1
ATOM 697 C CA . ARG A 1 85 ? 13.135 -1.766 -4.672 1.00 87.12 85 ARG A CA 1
ATOM 698 C C . ARG A 1 85 ? 13.043 -0.500 -3.822 1.00 87.12 85 ARG A C 1
ATOM 700 O O . ARG A 1 85 ? 12.309 -0.485 -2.837 1.00 87.12 85 ARG A O 1
ATOM 707 N N . LEU A 1 86 ? 13.725 0.570 -4.229 1.00 91.69 86 LEU A N 1
ATOM 708 C CA . LEU A 1 86 ? 13.703 1.860 -3.536 1.00 91.69 86 LEU A CA 1
ATOM 709 C C . LEU A 1 86 ? 12.319 2.510 -3.577 1.00 91.69 86 LEU A C 1
ATOM 711 O O . LEU A 1 86 ? 11.853 3.025 -2.560 1.00 91.69 86 LEU A O 1
ATOM 715 N N . ARG A 1 87 ? 11.623 2.456 -4.722 1.00 92.69 87 ARG A N 1
ATOM 716 C CA . ARG A 1 87 ? 10.242 2.949 -4.847 1.00 92.69 87 ARG A CA 1
ATOM 717 C C . ARG A 1 87 ? 9.321 2.242 -3.863 1.00 92.69 87 ARG A C 1
ATOM 719 O O . ARG A 1 87 ? 8.536 2.893 -3.177 1.00 92.69 87 ARG A O 1
ATOM 726 N N . GLU A 1 88 ? 9.418 0.924 -3.787 1.00 91.56 88 GLU A N 1
ATOM 727 C CA . GLU A 1 88 ? 8.587 0.127 -2.900 1.00 91.56 88 GLU A CA 1
ATOM 728 C C . GLU A 1 88 ? 8.951 0.333 -1.425 1.00 91.56 88 GLU A C 1
ATOM 730 O O . GLU A 1 88 ? 8.057 0.489 -0.594 1.00 91.56 88 GLU A O 1
ATOM 735 N N . GLN A 1 89 ? 10.240 0.436 -1.091 1.00 92.75 89 GLN A N 1
ATOM 736 C CA . GLN A 1 89 ? 10.688 0.792 0.256 1.00 92.75 89 GLN A CA 1
ATOM 737 C C . GLN A 1 89 ? 10.165 2.174 0.665 1.00 92.75 89 GLN A C 1
ATOM 739 O O . GLN A 1 89 ? 9.641 2.331 1.767 1.00 92.75 89 GLN A O 1
ATOM 744 N N . ARG A 1 90 ? 10.240 3.169 -0.230 1.00 95.25 90 ARG A N 1
ATOM 745 C CA . ARG A 1 90 ? 9.685 4.508 -0.000 1.00 95.25 90 ARG A CA 1
ATOM 746 C C . ARG A 1 90 ? 8.173 4.445 0.208 1.00 95.25 90 ARG A C 1
ATOM 748 O O . ARG A 1 90 ? 7.692 5.028 1.174 1.00 95.25 90 ARG A O 1
ATOM 755 N N . ARG A 1 91 ? 7.435 3.705 -0.631 1.00 95.44 91 ARG A N 1
ATOM 756 C CA . ARG A 1 91 ? 5.981 3.506 -0.486 1.00 95.44 91 ARG A CA 1
ATOM 757 C C . ARG A 1 91 ? 5.633 2.924 0.887 1.00 95.44 91 ARG A C 1
ATOM 759 O O . ARG A 1 91 ? 4.778 3.470 1.579 1.00 95.44 91 ARG A O 1
ATOM 766 N N . ARG A 1 92 ? 6.332 1.864 1.306 1.00 94.50 92 ARG A N 1
ATOM 767 C CA . ARG A 1 92 ? 6.133 1.216 2.614 1.00 94.50 92 ARG A CA 1
ATOM 768 C C . ARG A 1 92 ? 6.500 2.130 3.779 1.00 94.50 92 ARG A C 1
ATOM 770 O O . ARG A 1 92 ? 5.756 2.194 4.749 1.00 94.50 92 ARG A O 1
ATOM 777 N N . ARG A 1 93 ? 7.604 2.878 3.673 1.00 96.62 93 ARG A N 1
ATOM 778 C CA . ARG A 1 93 ? 8.026 3.846 4.697 1.00 96.62 93 ARG A CA 1
ATOM 779 C C . ARG A 1 93 ? 6.992 4.954 4.880 1.00 96.62 93 ARG A C 1
ATOM 781 O O . ARG A 1 93 ? 6.713 5.329 6.011 1.00 96.62 93 ARG A O 1
ATOM 788 N N . VAL A 1 94 ? 6.428 5.473 3.788 1.00 96.12 94 VAL A N 1
ATOM 789 C CA . VAL A 1 94 ? 5.372 6.494 3.849 1.00 96.12 94 VAL A CA 1
ATOM 790 C C . VAL A 1 94 ? 4.128 5.935 4.535 1.00 96.12 94 VAL A C 1
ATOM 792 O O . VAL A 1 94 ? 3.667 6.539 5.497 1.00 96.12 94 VAL A O 1
ATOM 795 N N . ALA A 1 95 ? 3.647 4.757 4.124 1.00 95.38 95 ALA A N 1
ATOM 796 C CA . ALA A 1 95 ? 2.504 4.108 4.769 1.00 95.38 95 ALA A CA 1
ATOM 797 C C . ALA A 1 95 ? 2.741 3.877 6.273 1.00 95.38 95 ALA A C 1
ATOM 799 O O . ALA A 1 95 ? 1.892 4.220 7.088 1.00 95.38 95 ALA A O 1
ATOM 800 N N . ALA A 1 96 ? 3.924 3.387 6.659 1.00 94.88 96 ALA A N 1
ATOM 801 C CA . ALA A 1 96 ? 4.275 3.188 8.064 1.00 94.88 96 ALA A CA 1
ATOM 802 C C . ALA A 1 96 ? 4.246 4.496 8.874 1.00 94.88 96 ALA A C 1
ATOM 804 O O . ALA A 1 96 ? 3.756 4.503 10.000 1.00 94.88 96 ALA A O 1
ATOM 805 N N . ARG A 1 97 ? 4.724 5.612 8.301 1.00 96.25 97 ARG A N 1
ATOM 806 C CA . ARG A 1 97 ? 4.649 6.932 8.953 1.00 96.25 97 ARG A CA 1
ATOM 807 C C . ARG A 1 97 ? 3.210 7.424 9.103 1.00 96.25 97 ARG A C 1
ATOM 809 O O . ARG A 1 97 ? 2.896 7.996 10.139 1.00 96.25 97 ARG A O 1
ATOM 816 N N . ILE A 1 98 ? 2.355 7.186 8.106 1.00 96.19 98 ILE A N 1
ATOM 817 C CA . ILE A 1 98 ? 0.927 7.535 8.168 1.00 96.19 98 ILE A CA 1
ATOM 818 C C . ILE A 1 98 ? 0.245 6.756 9.297 1.00 96.19 98 ILE A C 1
ATOM 820 O O . ILE A 1 98 ? -0.349 7.368 10.178 1.00 96.19 98 ILE A O 1
ATOM 824 N N . TYR A 1 99 ? 0.394 5.427 9.328 1.00 94.69 99 TYR A N 1
ATOM 825 C CA . TYR A 1 99 ? -0.207 4.596 10.376 1.00 94.69 99 TYR A CA 1
ATOM 826 C C . TYR A 1 99 ? 0.312 4.939 11.776 1.00 94.69 99 TYR A C 1
ATOM 828 O O . TYR A 1 99 ? -0.468 4.971 12.723 1.00 94.69 99 TYR A O 1
ATOM 836 N N . ALA A 1 100 ? 1.606 5.243 11.916 1.00 93.06 100 ALA A N 1
ATOM 837 C CA . ALA A 1 100 ? 2.165 5.690 13.190 1.00 93.06 100 ALA A CA 1
ATOM 838 C C . ALA A 1 100 ? 1.543 7.018 13.660 1.00 93.06 100 ALA A C 1
ATOM 840 O O . ALA A 1 100 ? 1.194 7.142 14.831 1.00 93.06 100 ALA A O 1
ATOM 841 N N . GLY A 1 101 ? 1.363 7.984 12.751 1.00 94.56 101 GLY A N 1
ATOM 842 C CA . GLY A 1 101 ? 0.719 9.263 13.058 1.00 94.56 101 GLY A CA 1
ATOM 843 C C . GLY A 1 101 ? -0.752 9.109 13.446 1.00 94.56 101 GLY A C 1
ATOM 844 O O . GLY A 1 101 ? -1.168 9.646 14.468 1.00 94.56 101 GLY A O 1
ATOM 845 N N . LEU A 1 102 ? -1.518 8.317 12.689 1.00 94.25 102 LEU A N 1
ATOM 846 C CA . LEU A 1 102 ? -2.920 8.010 13.000 1.00 94.25 102 LEU A CA 1
ATOM 847 C C . LEU A 1 102 ? -3.068 7.326 14.360 1.00 94.25 102 LEU A C 1
ATOM 849 O O . LEU A 1 102 ? -3.967 7.653 15.123 1.00 94.25 102 LEU A O 1
ATOM 853 N N . ARG A 1 103 ? -2.156 6.414 14.707 1.00 91.62 103 ARG A N 1
ATOM 854 C CA . ARG A 1 103 ? -2.177 5.758 16.017 1.00 91.62 103 ARG A CA 1
ATOM 855 C C . ARG A 1 103 ? -1.872 6.719 17.166 1.00 91.62 103 ARG A C 1
ATOM 857 O O . ARG A 1 103 ? -2.446 6.571 18.237 1.00 91.62 103 ARG A O 1
ATOM 864 N N . ALA A 1 104 ? -0.962 7.669 16.962 1.00 91.31 104 ALA A N 1
ATOM 865 C CA . ALA A 1 104 ? -0.572 8.625 17.995 1.00 91.31 104 ALA A CA 1
ATOM 866 C C . ALA A 1 104 ? -1.606 9.747 18.197 1.00 91.31 104 ALA A C 1
ATOM 868 O O . ALA A 1 104 ? -1.777 10.216 19.319 1.00 91.31 104 ALA A O 1
ATOM 869 N N . HIS A 1 105 ? -2.276 10.178 17.125 1.00 92.62 105 HIS A N 1
ATOM 870 C CA . HIS A 1 105 ? -3.099 11.394 17.122 1.00 92.62 105 HIS A CA 1
ATOM 871 C C . HIS A 1 105 ? -4.573 11.179 16.757 1.00 92.62 105 HIS A C 1
ATOM 873 O O . HIS A 1 105 ? -5.347 12.119 16.850 1.00 92.62 105 HIS A O 1
ATOM 879 N N . GLY A 1 106 ? -4.975 9.982 16.323 1.00 87.56 106 GLY A N 1
ATOM 880 C CA . GLY A 1 106 ? -6.341 9.704 15.861 1.00 87.56 106 GLY A CA 1
ATOM 881 C C . GLY A 1 106 ? -7.339 9.351 16.965 1.00 87.56 106 GLY A C 1
ATOM 882 O O . GLY A 1 106 ? -8.490 9.077 16.664 1.00 87.56 106 GLY A O 1
ATOM 883 N N . ASN A 1 107 ? -6.913 9.315 18.236 1.00 92.06 107 ASN A N 1
ATOM 884 C CA . ASN A 1 107 ? -7.770 9.032 19.401 1.00 92.06 107 ASN A CA 1
ATOM 885 C C . ASN A 1 107 ? -8.649 7.765 19.282 1.00 92.06 107 ASN A C 1
ATOM 887 O O . ASN A 1 107 ? -9.674 7.642 19.951 1.00 92.06 107 ASN A O 1
ATOM 891 N N . TYR A 1 108 ? -8.228 6.797 18.468 1.00 91.81 108 TYR A N 1
ATOM 892 C CA . TYR A 1 108 ? -8.930 5.535 18.277 1.00 91.81 108 TYR A CA 1
ATOM 893 C C . TYR A 1 108 ? -8.851 4.649 19.526 1.00 91.81 108 TYR A C 1
ATOM 895 O O . TYR A 1 108 ? -7.796 4.533 20.155 1.00 91.81 108 TYR A O 1
ATOM 903 N N . GLN A 1 109 ? -9.947 3.957 19.847 1.00 88.56 109 GLN A N 1
ATOM 904 C CA . GLN A 1 109 ? -10.001 2.964 20.926 1.00 88.56 109 GLN A CA 1
ATOM 905 C C . GLN A 1 109 ? -9.367 1.639 20.478 1.00 88.56 109 GLN A C 1
ATOM 907 O O . GLN A 1 109 ? -10.040 0.633 20.276 1.00 88.56 109 GLN A O 1
ATOM 912 N N . LEU A 1 110 ? -8.051 1.658 20.267 1.00 89.12 110 LEU A N 1
ATOM 913 C CA . LEU A 1 110 ? -7.303 0.517 19.747 1.00 89.12 110 LEU A CA 1
ATOM 914 C C . LEU A 1 110 ? -6.697 -0.342 20.869 1.00 89.12 110 LEU A C 1
ATOM 916 O O . LEU A 1 110 ? -6.275 0.193 21.899 1.00 89.12 110 LEU A O 1
ATOM 920 N N . PRO A 1 111 ? -6.551 -1.664 20.659 1.00 88.75 111 PRO A N 1
ATOM 921 C CA . PRO A 1 111 ? -5.820 -2.531 21.577 1.00 88.75 111 PRO A CA 1
ATOM 922 C C . PRO A 1 111 ? -4.365 -2.080 21.786 1.00 88.75 111 PRO A C 1
ATOM 924 O O . PRO A 1 111 ? -3.730 -1.499 20.899 1.00 88.75 111 PRO A O 1
ATOM 927 N N . LYS A 1 112 ? -3.769 -2.439 22.935 1.00 86.38 112 LYS A N 1
ATOM 928 C CA . LYS A 1 112 ? -2.367 -2.103 23.268 1.00 86.38 112 LYS A CA 1
ATOM 929 C C . LYS A 1 112 ? -1.378 -2.494 22.158 1.00 86.38 112 LYS A C 1
ATOM 931 O O . LYS A 1 112 ? -0.429 -1.757 21.895 1.00 86.38 112 LYS A O 1
ATOM 936 N N . HIS A 1 113 ? -1.623 -3.612 21.472 1.00 87.50 113 HIS A N 1
ATOM 937 C CA . HIS A 1 113 ? -0.801 -4.132 20.375 1.00 87.50 113 HIS A CA 1
ATOM 938 C C . HIS A 1 113 ? -1.519 -4.109 19.018 1.00 87.50 113 HIS A C 1
ATOM 940 O O . HIS A 1 113 ? -1.341 -5.027 18.229 1.00 87.50 113 HIS A O 1
ATOM 946 N N . ALA A 1 114 ? -2.303 -3.061 18.743 1.00 90.38 114 ALA A N 1
ATOM 947 C CA . ALA A 1 114 ? -2.995 -2.918 17.461 1.00 90.38 114 ALA A CA 1
ATOM 948 C C . ALA A 1 114 ? -2.035 -2.991 16.264 1.00 90.38 114 ALA A C 1
ATOM 950 O O . ALA A 1 114 ? -0.933 -2.426 16.315 1.00 90.38 114 ALA A O 1
ATOM 951 N N . ASP A 1 115 ? -2.444 -3.660 15.195 1.00 92.00 115 ASP A N 1
ATOM 952 C CA . ASP A 1 115 ? -1.689 -3.723 13.947 1.00 92.00 115 ASP A CA 1
ATOM 953 C C . ASP A 1 115 ? -2.069 -2.569 12.985 1.00 92.00 115 ASP A C 1
ATOM 955 O O . ASP A 1 115 ? -2.751 -1.613 13.360 1.00 92.00 115 ASP A O 1
ATOM 959 N N . GLN A 1 116 ? -1.570 -2.591 11.741 1.00 93.50 116 GLN A N 1
ATOM 960 C CA . GLN A 1 116 ? -1.922 -1.567 10.740 1.00 93.50 116 GLN A CA 1
ATOM 961 C C . GLN A 1 116 ? -3.366 -1.694 10.235 1.00 93.50 116 GLN A C 1
ATOM 963 O O . GLN A 1 116 ? -3.966 -0.686 9.861 1.00 93.50 116 GLN A O 1
ATOM 968 N N . ASN A 1 117 ? -3.915 -2.908 10.211 1.00 92.44 117 ASN A N 1
ATOM 969 C CA . ASN A 1 117 ? -5.272 -3.164 9.746 1.00 92.44 117 ASN A CA 1
ATOM 970 C C . ASN A 1 117 ? -6.293 -2.683 10.778 1.00 92.44 117 ASN A C 1
ATOM 972 O O . ASN A 1 117 ? -7.300 -2.109 10.384 1.00 92.44 117 ASN A O 1
ATOM 976 N N . ASP A 1 118 ? -6.017 -2.830 12.074 1.00 92.44 118 ASP A N 1
ATOM 977 C CA . ASP A 1 118 ? -6.868 -2.326 13.157 1.00 92.44 118 ASP A CA 1
ATOM 978 C C . ASP A 1 118 ? -7.014 -0.801 13.088 1.00 92.44 118 ASP A C 1
ATOM 980 O O . ASP A 1 118 ? -8.119 -0.265 13.162 1.00 92.44 118 ASP A O 1
ATOM 984 N N . VAL A 1 119 ? -5.899 -0.091 12.863 1.00 93.62 119 VAL A N 1
ATOM 985 C CA . VAL A 1 119 ? -5.904 1.367 12.647 1.00 93.62 119 VAL A CA 1
ATOM 986 C C . VAL A 1 119 ? -6.722 1.725 11.403 1.00 93.62 119 VAL A C 1
ATOM 988 O O . VAL A 1 119 ? -7.477 2.694 11.418 1.00 93.62 119 VAL A O 1
ATOM 991 N N . LEU A 1 120 ? -6.587 0.949 10.321 1.00 93.88 120 LEU A N 1
ATOM 992 C CA . LEU A 1 120 ? -7.338 1.179 9.088 1.00 93.88 120 LEU A CA 1
ATOM 993 C C . LEU A 1 120 ? -8.843 0.947 9.279 1.00 93.88 120 LEU A C 1
ATOM 995 O O . LEU A 1 120 ? -9.641 1.745 8.795 1.00 93.88 120 LEU A O 1
ATOM 999 N N . LYS A 1 121 ? -9.230 -0.106 10.007 1.00 92.69 121 LYS A N 1
ATOM 1000 C CA . LYS A 1 121 ? -10.627 -0.397 10.348 1.00 92.69 121 LYS A CA 1
ATOM 1001 C C . LYS A 1 121 ? -11.233 0.746 11.157 1.00 92.69 121 LYS A C 1
ATOM 1003 O O . LYS A 1 121 ? -12.272 1.262 10.758 1.00 92.69 121 LYS A O 1
ATOM 1008 N N . ALA A 1 122 ? -10.550 1.209 12.205 1.00 92.94 122 ALA A N 1
ATOM 1009 C CA . ALA A 1 122 ? -11.010 2.336 13.018 1.00 92.94 122 ALA A CA 1
ATOM 1010 C C . ALA A 1 122 ? -11.196 3.622 12.187 1.00 92.94 122 ALA A C 1
ATOM 1012 O O . ALA A 1 122 ? -12.220 4.295 12.303 1.00 92.94 122 ALA A O 1
ATOM 1013 N N . LEU A 1 123 ? -10.256 3.920 11.281 1.00 93.94 123 LEU A N 1
ATOM 1014 C CA . LEU A 1 123 ? -10.368 5.051 10.355 1.00 93.94 123 LEU A CA 1
ATOM 1015 C C . LEU A 1 123 ? -11.576 4.911 9.410 1.00 93.94 123 LEU A C 1
ATOM 1017 O O . LEU A 1 123 ? -12.294 5.877 9.154 1.00 93.94 123 LEU A O 1
ATOM 1021 N N . CYS A 1 124 ? -11.815 3.713 8.872 1.00 93.50 124 CYS A N 1
ATOM 1022 C CA . CYS A 1 124 ? -12.975 3.451 8.022 1.00 93.50 124 CYS A CA 1
ATOM 1023 C C . CYS A 1 124 ? -14.292 3.615 8.791 1.00 93.50 124 CYS A C 1
ATOM 1025 O O . CYS A 1 124 ? -15.240 4.190 8.255 1.00 93.50 124 CYS A O 1
ATOM 1027 N N . GLU A 1 125 ? -14.344 3.156 10.041 1.00 91.06 125 GLU A N 1
ATOM 1028 C CA . GLU A 1 125 ? -15.511 3.314 10.906 1.00 91.06 125 GLU A CA 1
ATOM 1029 C C . GLU A 1 125 ? -15.840 4.772 11.203 1.00 91.06 125 GLU A C 1
ATOM 1031 O O . GLU A 1 125 ? -17.013 5.149 11.112 1.00 91.06 125 GLU A O 1
ATOM 1036 N N . GLU A 1 126 ? -14.821 5.584 11.491 1.00 90.62 126 GLU A N 1
ATOM 1037 C CA . GLU A 1 126 ? -14.941 7.033 11.666 1.00 90.62 126 GLU A CA 1
ATOM 1038 C C . GLU A 1 126 ? -15.492 7.701 10.396 1.00 90.62 126 GLU A C 1
ATOM 1040 O O . GLU A 1 126 ? -16.408 8.523 10.457 1.00 90.62 126 GLU A O 1
ATOM 1045 N N . ALA A 1 127 ? -15.016 7.273 9.224 1.00 91.69 127 ALA A N 1
ATOM 1046 C CA . ALA A 1 127 ? -15.486 7.748 7.924 1.00 91.69 127 ALA A CA 1
ATOM 1047 C C . ALA A 1 127 ? -16.886 7.226 7.523 1.00 91.69 127 ALA A C 1
ATOM 1049 O O . ALA A 1 127 ? -17.359 7.517 6.421 1.00 91.69 127 ALA A O 1
ATOM 1050 N N . GLY A 1 128 ? -17.564 6.454 8.381 1.00 92.19 128 GLY A N 1
ATOM 1051 C CA . GLY A 1 128 ? -18.912 5.934 8.126 1.00 92.19 128 GLY A CA 1
ATOM 1052 C C . GLY A 1 128 ? -18.959 4.696 7.225 1.00 92.19 128 GLY A C 1
ATOM 1053 O O . GLY A 1 128 ? -20.010 4.373 6.666 1.00 92.19 128 GLY A O 1
ATOM 1054 N N . TRP A 1 129 ? -17.844 3.988 7.088 1.00 93.81 129 TRP A N 1
ATOM 1055 C CA . TRP A 1 129 ? -17.778 2.671 6.462 1.00 93.81 129 TRP A CA 1
ATOM 1056 C C . TRP A 1 129 ? -17.759 1.585 7.536 1.00 93.81 129 TRP A C 1
ATOM 1058 O O . TRP A 1 129 ? -17.402 1.822 8.685 1.00 93.81 129 TRP A O 1
ATOM 1068 N N . HIS A 1 130 ? -18.185 0.383 7.189 1.00 91.75 130 HIS A N 1
ATOM 1069 C CA . HIS A 1 130 ? -17.959 -0.807 7.994 1.00 91.75 130 HIS A CA 1
ATOM 1070 C C . HIS A 1 130 ? -17.025 -1.731 7.224 1.00 91.75 130 HIS A C 1
ATOM 1072 O O . HIS A 1 130 ? -17.134 -1.830 6.001 1.00 91.75 130 HIS A O 1
ATOM 1078 N N . VAL A 1 131 ? -16.108 -2.372 7.944 1.00 93.00 131 VAL A N 1
ATOM 1079 C CA . VAL A 1 131 ? -15.109 -3.283 7.389 1.00 93.00 131 VAL A CA 1
ATOM 1080 C C . VAL A 1 131 ? -15.237 -4.617 8.109 1.00 93.00 131 VAL A C 1
ATOM 1082 O O . VAL A 1 131 ? -15.067 -4.673 9.324 1.00 93.00 131 VAL A O 1
ATOM 1085 N N . GLU A 1 132 ? -15.523 -5.674 7.362 1.00 91.62 132 GLU A N 1
ATOM 1086 C CA . GLU A 1 132 ? -15.591 -7.038 7.887 1.00 91.62 132 GLU A CA 1
ATOM 1087 C C . GLU A 1 132 ? -14.191 -7.656 8.057 1.00 91.62 132 GLU A C 1
ATOM 1089 O O . GLU A 1 132 ? -13.168 -7.107 7.632 1.00 91.62 132 GLU A O 1
ATOM 1094 N N . GLU A 1 133 ? -14.118 -8.812 8.719 1.00 87.50 133 GLU A N 1
ATOM 1095 C CA . GLU A 1 133 ? -12.851 -9.511 8.970 1.00 87.50 133 GLU A CA 1
ATOM 1096 C C . GLU A 1 133 ? -12.201 -10.071 7.697 1.00 87.50 133 GLU A C 1
ATOM 1098 O O . GLU A 1 133 ? -10.975 -10.163 7.628 1.00 87.50 133 GLU A O 1
ATOM 1103 N N . ASP A 1 134 ? -13.001 -10.384 6.679 1.00 90.38 134 ASP A N 1
ATOM 1104 C CA . ASP A 1 134 ? -12.559 -10.843 5.358 1.00 90.38 134 ASP A CA 1
ATOM 1105 C C . ASP A 1 134 ? -12.018 -9.701 4.468 1.00 90.38 134 ASP A C 1
ATOM 1107 O O . ASP A 1 134 ? -11.401 -9.954 3.429 1.00 90.38 134 ASP A O 1
ATOM 1111 N N . GLY A 1 135 ? -12.203 -8.445 4.894 1.00 88.62 135 GLY A N 1
ATOM 1112 C CA . GLY A 1 135 ? -11.807 -7.238 4.171 1.00 88.62 135 GLY A CA 1
ATOM 1113 C C . GLY A 1 135 ? -12.897 -6.645 3.273 1.00 88.62 135 GLY A C 1
ATOM 1114 O O . GLY A 1 135 ? -12.613 -5.694 2.537 1.00 88.62 135 GLY A O 1
ATOM 1115 N N . THR A 1 136 ? -14.125 -7.161 3.320 1.00 92.75 136 THR A N 1
ATOM 1116 C CA . THR A 1 136 ? -15.270 -6.573 2.620 1.00 92.75 136 THR A CA 1
ATOM 1117 C C . THR A 1 136 ? -15.677 -5.255 3.290 1.00 92.75 136 THR A C 1
ATOM 1119 O O . THR A 1 136 ? -15.689 -5.143 4.516 1.00 92.75 136 THR A O 1
ATOM 1122 N N . ILE A 1 137 ? -15.989 -4.226 2.489 1.00 94.31 137 ILE A N 1
ATOM 1123 C CA . ILE A 1 137 ? -16.368 -2.894 2.986 1.00 94.31 137 ILE A CA 1
ATOM 1124 C C . ILE A 1 137 ? -17.763 -2.491 2.514 1.00 94.31 137 ILE A C 1
ATOM 1126 O O . ILE A 1 137 ? -18.086 -2.606 1.331 1.00 94.31 137 ILE A O 1
ATOM 1130 N N . TYR A 1 138 ? -18.581 -1.964 3.422 1.00 93.00 138 TYR A N 1
ATOM 1131 C CA . TYR A 1 138 ? -19.917 -1.457 3.108 1.00 93.00 138 TYR A CA 1
ATOM 1132 C C . TYR A 1 138 ? -20.185 -0.107 3.766 1.00 93.00 138 TYR A C 1
ATOM 1134 O O . TYR A 1 138 ? -19.573 0.268 4.766 1.00 93.00 138 TYR A O 1
ATOM 1142 N N . ARG A 1 139 ? -21.088 0.676 3.172 1.00 91.88 139 ARG A N 1
ATOM 1143 C CA . ARG A 1 139 ? -21.426 2.009 3.677 1.00 91.88 139 ARG A CA 1
ATOM 1144 C C . ARG A 1 139 ? -22.438 1.886 4.813 1.00 91.88 139 ARG A C 1
ATOM 1146 O O . ARG A 1 139 ? -23.485 1.271 4.624 1.00 91.88 139 ARG A O 1
ATOM 1153 N N . LYS A 1 140 ? -22.175 2.511 5.966 1.00 85.44 140 LYS A N 1
ATOM 1154 C CA . LYS A 1 140 ? -23.160 2.586 7.055 1.00 85.44 140 LYS A CA 1
ATOM 1155 C C . LYS A 1 140 ? -24.279 3.536 6.621 1.00 85.44 140 LYS A C 1
ATOM 1157 O O . LYS A 1 140 ? -24.068 4.743 6.488 1.00 85.44 140 LYS A O 1
ATOM 1162 N N . VAL A 1 141 ? -25.466 2.999 6.353 1.00 79.38 141 VAL A N 1
ATOM 1163 C CA . VAL A 1 141 ? -26.648 3.807 6.035 1.00 79.38 141 VAL A CA 1
ATOM 1164 C C . VAL A 1 141 ? -27.104 4.478 7.327 1.00 79.38 141 VAL A C 1
ATOM 1166 O O . VAL A 1 141 ? -27.634 3.823 8.220 1.00 79.38 141 VAL A O 1
ATOM 1169 N N . ARG A 1 142 ? -26.887 5.791 7.456 1.00 69.56 142 ARG A N 1
ATOM 1170 C CA . ARG A 1 142 ? -27.532 6.571 8.517 1.00 69.56 142 ARG A CA 1
ATOM 1171 C C . ARG A 1 142 ? -28.982 6.789 8.114 1.00 69.56 142 ARG A C 1
ATOM 1173 O O . ARG A 1 142 ? -29.281 7.754 7.413 1.00 69.56 142 ARG A O 1
ATOM 1180 N N . ILE A 1 143 ? -29.864 5.887 8.535 1.00 69.25 143 ILE A N 1
ATOM 1181 C CA . ILE A 1 143 ? -31.302 6.135 8.479 1.00 69.25 143 ILE A CA 1
ATOM 1182 C C . ILE A 1 143 ? -31.550 7.277 9.466 1.00 69.25 143 ILE A C 1
ATOM 1184 O O . ILE A 1 143 ? -31.521 7.071 10.676 1.00 69.25 143 ILE A O 1
ATOM 1188 N N . HIS A 1 144 ? -31.681 8.502 8.959 1.00 65.94 144 HIS A N 1
ATOM 1189 C CA . HIS A 1 144 ? -32.270 9.569 9.756 1.00 65.94 144 HIS A CA 1
ATOM 1190 C C . HIS A 1 144 ? -33.745 9.202 9.875 1.00 65.94 144 HIS A C 1
ATOM 1192 O O . HIS A 1 144 ? -34.491 9.341 8.907 1.00 65.94 144 HIS A O 1
ATOM 1198 N N . LEU A 1 145 ? -34.126 8.621 11.013 1.00 61.53 145 LEU A N 1
ATOM 1199 C CA . LEU A 1 145 ? -35.535 8.534 11.367 1.00 61.53 145 LEU A CA 1
ATOM 1200 C C . LEU A 1 145 ? -36.001 9.971 11.676 1.00 61.53 145 LEU A C 1
ATOM 1202 O O . LEU A 1 145 ? -35.283 10.656 12.411 1.00 61.53 145 LEU A O 1
ATOM 1206 N N . PRO A 1 146 ? -37.103 10.438 11.063 1.00 67.00 146 PRO A N 1
ATOM 1207 C CA . PRO A 1 146 ? -37.632 11.785 11.265 1.00 67.00 146 PRO A CA 1
ATOM 1208 C C . PRO A 1 146 ? -38.125 12.021 12.695 1.00 67.00 146 PRO A C 1
ATOM 1210 O O . PRO A 1 146 ? -38.548 11.039 13.350 1.00 67.00 146 PRO A O 1
#

Sequence (146 aa):
MLLSCPQFHVSQRQSLSSLHDTQRRPRRAQVVEEKKRMEEAMRVAKKSGCIKTTTGPWTVRRRRRDGVVKTSDRWPTPRERENNRLREQRRRRVAARIYAGLRAHGNYQLPKHADQNDVLKALCEEAGWHVEEDGTIYRKVRIHLP

Organism: Musa acuminata subsp. malaccensis (NCBI:txid214687)

Secondary structure (DSSP, 8-state):
---------------------S----HHHHHHHHHHHHHHHHHHHTS--SS--SSPPEEEEEE-TTS-EEEEEE---HHHHHHHHHHHHHHHHHHHHHHHHHHHHS-----TT--HHHHHHHHHHHTTEEE-TTS-EEE-------

pLDDT: mean 76.53, std 17.41, range [37.5, 96.62]